Protein AF-A0A382UMM7-F1 (afdb_monomer_lite)

Organism: NCBI:txid408172

InterPro domains:
  IPR035906 MetI-like superfamily [G3DSA:1.10.3720.10] (57-182)
  IPR035906 MetI-like superfamily [SSF161098] (39-161)

Foldseek 3Di:
DPPVVVVVVVLVPPDDDPSCVVVVVVVVVVPPPPVCPPPPDPDPVVVVVVVVVVVVCVVVVVVVVCVVPCPDPVVVVCVVPPPVVVVVLVVLLCVLLVVVCCVVVVVLVCCLVPHDDDCSVVSVVVVCVVVVDPLVVQLVVVCQQQDCPHPVVVVVCVVVVDDPPNDDDDDCPDSNNVSVSD

Secondary structure (DSSP, 8-state):
--HHHHHHHHHHHS-SSHHHHHHHHHHHHTT------SSS---HHHHHHHHHHHHHHHHHHHHHHGGGS--HHHHHHHIIIIIHHHHHHHHHHHHHHHHHHHHHHHHHHHHHHH---TTHHHHHHHHHHHHHS-HHHHHHHHHHHHSTTSHHHHHHHHHHT--TTSS----TTSHHHHHHH-

Sequence (182 aa):
MGAKRETVVKALNYGGDDVLSTSVIAWFTQRRGWEGSGWRNMGGWSALAIGLALLVSVPIFVVFAYVFVPAGDVWRHLVDTVLGAYVVNTLWLVFGVGMGVFVIGVCTAWLVTMCRFPGRALLEWGLLLPLAVPAYAIAYTYGGLLEYSGPVQSALRGWFGWSRGDYWFPEIRSVGGAAAIL

pLDDT: mean 81.53, std 14.73, range [46.94, 97.25]

Structure (mmCIF, N/CA/C/O backbone):
data_AF-A0A382UMM7-F1
#
_entry.id   AF-A0A382UMM7-F1
#
loop_
_atom_site.group_PDB
_atom_site.id
_atom_site.type_symbol
_atom_site.label_atom_id
_atom_site.label_alt_id
_atom_site.label_comp_id
_atom_site.label_asym_id
_atom_site.label_entity_id
_atom_site.label_seq_id
_atom_site.pdbx_PDB_ins_code
_atom_site.Cartn_x
_atom_site.Cartn_y
_atom_site.Cartn_z
_atom_site.occupancy
_atom_site.B_iso_or_equiv
_atom_site.auth_seq_id
_atom_site.auth_comp_id
_atom_site.auth_asym_id
_atom_site.auth_atom_id
_atom_site.pdbx_PDB_model_num
ATOM 1 N N . MET A 1 1 ? 5.714 51.829 -6.189 1.00 51.84 1 MET A N 1
ATOM 2 C CA . MET A 1 1 ? 4.424 51.225 -5.769 1.00 51.84 1 MET A CA 1
ATOM 3 C C . MET A 1 1 ? 3.191 52.125 -6.004 1.00 51.84 1 MET A C 1
ATOM 5 O O . MET A 1 1 ? 2.091 51.664 -5.736 1.00 51.84 1 MET A O 1
ATOM 9 N N . GLY A 1 2 ? 3.326 53.361 -6.526 1.00 46.94 2 GLY A N 1
ATOM 10 C CA . GLY A 1 2 ? 2.207 54.318 -6.675 1.00 46.94 2 GLY A CA 1
ATOM 11 C C . GLY A 1 2 ? 1.465 54.317 -8.023 1.00 46.94 2 GLY A C 1
ATOM 12 O O . GLY A 1 2 ? 0.261 54.528 -8.047 1.00 46.94 2 GLY A O 1
ATOM 13 N N . ALA A 1 3 ? 2.129 53.980 -9.136 1.00 48.38 3 ALA A N 1
ATOM 14 C CA . ALA A 1 3 ? 1.554 54.148 -10.481 1.00 48.38 3 ALA A CA 1
ATOM 15 C C . ALA A 1 3 ? 0.374 53.209 -10.813 1.00 48.38 3 ALA A C 1
ATOM 17 O O . ALA A 1 3 ? -0.446 53.519 -11.669 1.00 48.38 3 ALA A O 1
ATOM 18 N N . LYS A 1 4 ? 0.265 52.060 -10.130 1.00 51.66 4 LYS A N 1
ATOM 19 C CA . LYS A 1 4 ? -0.752 51.035 -10.432 1.00 51.66 4 LYS A CA 1
ATOM 20 C C . LYS A 1 4 ? -2.105 51.305 -9.763 1.00 51.66 4 LYS A C 1
ATOM 22 O O . LYS A 1 4 ? -3.116 50.771 -10.202 1.00 51.66 4 LYS A O 1
ATOM 27 N N . ARG A 1 5 ? -2.134 52.111 -8.692 1.00 51.88 5 ARG A N 1
ATOM 28 C CA . ARG A 1 5 ? -3.380 52.451 -7.978 1.00 51.88 5 ARG A CA 1
ATOM 29 C C . ARG A 1 5 ? -4.169 53.546 -8.694 1.00 51.88 5 ARG A C 1
ATOM 31 O O . ARG A 1 5 ? -5.391 53.473 -8.727 1.00 51.88 5 ARG A O 1
ATOM 38 N N . GLU A 1 6 ? -3.492 54.499 -9.330 1.00 49.84 6 GLU A N 1
ATOM 39 C CA . GLU A 1 6 ? -4.150 55.599 -10.051 1.00 49.84 6 GLU A CA 1
ATOM 40 C C . GLU A 1 6 ? -4.904 55.128 -11.301 1.00 49.84 6 GLU A C 1
ATOM 42 O O . GLU A 1 6 ? -5.945 55.683 -11.645 1.00 49.84 6 GLU A O 1
ATOM 47 N N . THR A 1 7 ? -4.426 54.065 -11.952 1.00 55.72 7 THR A N 1
ATOM 48 C CA . THR A 1 7 ? -5.079 53.481 -13.134 1.00 55.72 7 THR A CA 1
ATOM 49 C C . THR A 1 7 ? -6.397 52.797 -12.773 1.00 55.72 7 THR A C 1
ATOM 51 O O . THR A 1 7 ? -7.379 52.930 -13.495 1.00 55.72 7 THR A O 1
ATOM 54 N N . VAL A 1 8 ? -6.438 52.111 -11.626 1.00 55.16 8 VAL A N 1
ATOM 55 C CA . VAL A 1 8 ? -7.637 51.407 -11.146 1.00 55.16 8 VAL A CA 1
ATOM 56 C C . VAL A 1 8 ? -8.700 52.399 -10.673 1.00 55.16 8 VAL A C 1
ATOM 58 O O . VAL A 1 8 ? -9.873 52.233 -10.986 1.00 55.16 8 VAL A O 1
ATOM 61 N N . VAL A 1 9 ? -8.298 53.474 -9.985 1.00 54.22 9 VAL A N 1
ATOM 62 C CA . VAL A 1 9 ? -9.237 54.509 -9.517 1.00 54.22 9 VAL A CA 1
ATOM 63 C C . VAL A 1 9 ? -9.810 55.323 -10.685 1.00 54.22 9 VAL A C 1
ATOM 65 O O . VAL A 1 9 ? -10.995 55.645 -10.668 1.00 54.22 9 VAL A O 1
ATOM 68 N N . LYS A 1 10 ? -9.029 55.593 -11.743 1.00 52.84 10 LYS A N 1
ATOM 69 C CA . LYS A 1 10 ? -9.546 56.244 -12.964 1.00 52.84 10 LYS A CA 1
ATOM 70 C C . LYS A 1 10 ? -10.519 55.359 -13.750 1.00 52.84 10 LYS A C 1
ATOM 72 O O . LYS A 1 10 ? -11.489 55.883 -14.286 1.00 52.84 10 LYS A O 1
ATOM 77 N N . ALA A 1 11 ? -10.291 54.045 -13.786 1.00 53.31 11 ALA A N 1
ATOM 78 C CA . ALA A 1 11 ? -11.165 53.096 -14.480 1.00 53.31 11 ALA A CA 1
ATOM 79 C C . ALA A 1 11 ? -12.515 52.875 -13.774 1.00 53.31 11 ALA A C 1
ATOM 81 O O . ALA A 1 11 ? -13.487 52.526 -14.429 1.00 53.31 11 ALA A O 1
ATOM 82 N N . LEU A 1 12 ? -12.583 53.097 -12.456 1.00 55.50 12 LEU A N 1
ATOM 83 C CA . LEU A 1 12 ? -13.824 52.996 -11.678 1.00 55.50 12 LEU A CA 1
ATOM 84 C C . LEU A 1 12 ? -14.695 54.263 -11.745 1.00 55.50 12 LEU A C 1
ATOM 86 O O . LEU A 1 12 ? -15.886 54.187 -11.465 1.00 55.50 12 LEU A O 1
ATOM 90 N N . ASN A 1 13 ? -14.115 55.418 -12.096 1.00 55.16 13 ASN A N 1
ATOM 91 C CA . ASN A 1 13 ? -14.811 56.712 -12.108 1.00 55.16 13 ASN A CA 1
ATOM 92 C C . ASN A 1 13 ? -15.410 57.086 -13.476 1.00 55.16 13 ASN A C 1
ATOM 94 O O . ASN A 1 13 ? -16.244 57.984 -13.554 1.00 55.16 13 ASN A O 1
ATOM 98 N N . TYR A 1 14 ? -14.988 56.420 -14.553 1.00 54.50 14 TYR A N 1
ATOM 99 C CA . TYR A 1 14 ? -15.675 56.468 -15.842 1.00 54.50 14 TYR A CA 1
ATOM 100 C C . TYR A 1 14 ? -16.725 55.355 -15.835 1.00 54.50 14 TYR A C 1
ATOM 102 O O . TYR A 1 14 ? -16.358 54.182 -15.844 1.00 54.50 14 TYR A O 1
ATOM 110 N N . GLY A 1 15 ? -18.010 55.728 -15.769 1.00 52.34 15 GLY A N 1
ATOM 111 C CA . GLY A 1 15 ? -19.141 54.800 -15.907 1.00 52.34 15 GLY A CA 1
ATOM 112 C C . GLY A 1 15 ? -18.882 53.828 -17.058 1.00 52.34 15 GLY A C 1
ATOM 113 O O . GLY A 1 15 ? -18.366 54.209 -18.104 1.00 52.34 15 GLY A O 1
ATOM 114 N N . GLY A 1 16 ? -19.060 52.535 -16.862 1.00 60.53 16 GLY A N 1
ATOM 115 C CA . GLY A 1 16 ? -20.333 51.910 -16.544 1.00 60.53 16 GLY A CA 1
ATOM 116 C C . GLY A 1 16 ? -20.480 50.835 -17.613 1.00 60.53 16 GLY A C 1
ATOM 117 O O . GLY A 1 16 ? -20.532 51.142 -18.798 1.00 60.53 16 GLY A O 1
ATOM 118 N N . ASP A 1 17 ? -20.417 49.582 -17.178 1.00 57.38 17 ASP A N 1
ATOM 119 C CA . ASP A 1 17 ? -20.885 48.387 -17.889 1.00 57.38 17 ASP A CA 1
ATOM 120 C C . ASP A 1 17 ? -20.005 47.878 -19.058 1.00 57.38 17 ASP A C 1
ATOM 122 O O . ASP A 1 17 ? -19.602 46.709 -19.052 1.00 57.38 17 ASP A O 1
ATOM 126 N N . ASP A 1 18 ? -19.582 48.732 -19.992 1.00 57.44 18 ASP A N 1
ATOM 127 C CA . ASP A 1 18 ? -18.866 48.291 -21.207 1.00 57.44 18 ASP A CA 1
ATOM 128 C C . ASP A 1 18 ? -17.364 48.038 -20.989 1.00 57.44 18 ASP A C 1
ATOM 130 O O . ASP A 1 18 ? -16.769 47.122 -21.570 1.00 57.44 18 ASP A O 1
ATOM 134 N N . VAL A 1 19 ? -16.736 48.815 -20.100 1.00 56.75 19 VAL A N 1
ATOM 135 C CA . VAL A 1 19 ? -15.294 48.712 -19.806 1.00 56.75 19 VAL A CA 1
ATOM 136 C C . VAL A 1 19 ? -14.987 47.476 -18.955 1.00 56.75 19 VAL A C 1
ATOM 138 O O . VAL A 1 19 ? -13.933 46.854 -19.104 1.00 56.75 19 VAL A O 1
ATOM 141 N N . LEU A 1 20 ? -15.916 47.073 -18.081 1.00 54.69 20 LEU A N 1
ATOM 142 C CA . LEU A 1 20 ? -15.772 45.869 -17.260 1.00 54.69 20 LEU A CA 1
ATOM 143 C C . LEU A 1 20 ? -15.989 44.597 -18.087 1.00 54.69 20 LEU A C 1
ATOM 145 O O . LEU A 1 20 ? -15.258 43.632 -17.884 1.00 54.69 20 LEU A O 1
ATOM 149 N N . SER A 1 21 ? -16.909 44.588 -19.061 1.00 58.53 21 SER A N 1
ATOM 150 C CA . SER A 1 21 ? -17.107 43.407 -19.916 1.00 58.53 21 SER A CA 1
ATOM 151 C C . SER A 1 21 ? -15.877 43.141 -20.792 1.00 58.53 21 SER A C 1
ATOM 153 O O . SER A 1 21 ? -15.350 42.029 -20.809 1.00 58.53 21 SER A O 1
ATOM 155 N N . THR A 1 22 ? -15.336 44.179 -21.432 1.00 56.84 22 THR A N 1
ATOM 156 C CA . THR A 1 22 ? -14.177 44.059 -22.327 1.00 56.84 22 THR A CA 1
ATOM 157 C C . THR A 1 22 ? -12.892 43.716 -21.579 1.00 56.84 22 THR A C 1
ATOM 159 O O . THR A 1 22 ? -12.117 42.887 -22.055 1.00 56.84 22 THR A O 1
ATOM 162 N N . SER A 1 23 ? -12.675 44.267 -20.382 1.00 56.66 23 SER A N 1
ATOM 163 C CA . SER A 1 23 ? -11.488 43.954 -19.571 1.00 56.66 23 SER A CA 1
ATOM 164 C C . SER A 1 23 ? -11.559 42.588 -18.872 1.00 56.66 23 SER A C 1
ATOM 166 O O . SER A 1 23 ? -10.540 41.898 -18.784 1.00 56.66 23 SER A O 1
ATOM 168 N N . VAL A 1 24 ? -12.743 42.141 -18.434 1.00 60.69 24 VAL A N 1
ATOM 169 C CA . VAL A 1 24 ? -12.941 40.796 -17.863 1.00 60.69 24 VAL A CA 1
ATOM 170 C C . VAL A 1 24 ? -12.842 39.723 -18.950 1.00 60.69 24 VAL A C 1
ATOM 172 O O . VAL A 1 24 ? -12.169 38.711 -18.739 1.00 60.69 24 VAL A O 1
ATOM 175 N N . ILE A 1 25 ? -13.416 39.955 -20.136 1.00 59.94 25 ILE A N 1
ATOM 176 C CA . ILE A 1 25 ? -13.252 39.063 -21.295 1.00 59.94 25 ILE A CA 1
ATOM 177 C C . ILE A 1 25 ? -11.780 39.011 -21.711 1.00 59.94 25 ILE A C 1
ATOM 179 O O . ILE A 1 25 ? -11.254 37.911 -21.874 1.00 59.94 25 ILE A O 1
ATOM 183 N N . ALA A 1 26 ? -11.086 40.157 -21.767 1.00 59.91 26 ALA A N 1
ATOM 184 C CA . ALA A 1 26 ? -9.654 40.209 -22.055 1.00 59.91 26 ALA A CA 1
ATOM 185 C C . ALA A 1 26 ? -8.832 39.371 -21.057 1.00 59.91 26 ALA A C 1
ATOM 187 O O . ALA A 1 26 ? -7.979 38.589 -21.481 1.00 59.91 26 ALA A O 1
ATOM 188 N N . TRP A 1 27 ? -9.133 39.446 -19.753 1.00 55.91 27 TRP A N 1
ATOM 189 C CA . TRP A 1 27 ? -8.481 38.630 -18.719 1.00 55.91 27 TRP A CA 1
ATOM 190 C C . TRP A 1 27 ? -8.734 37.123 -18.893 1.00 55.91 27 TRP A C 1
ATOM 192 O O . TRP A 1 27 ? -7.803 36.327 -18.741 1.00 55.91 27 TRP A O 1
ATOM 202 N N . PHE A 1 28 ? -9.959 36.721 -19.256 1.00 59.12 28 PHE A N 1
ATOM 203 C CA . PHE A 1 28 ? -10.286 35.316 -19.532 1.00 59.12 28 PHE A CA 1
ATOM 204 C C . PHE A 1 28 ? -9.609 34.796 -20.806 1.00 59.12 28 PHE A C 1
ATOM 206 O O . PHE A 1 28 ? -9.109 33.669 -20.808 1.00 59.12 28 PHE A O 1
ATOM 213 N N . THR A 1 29 ? -9.502 35.611 -21.858 1.00 60.47 29 THR A N 1
ATOM 214 C CA . THR A 1 29 ? -8.730 35.252 -23.061 1.00 60.47 29 THR A CA 1
ATOM 215 C C . THR A 1 29 ? -7.219 35.247 -22.827 1.00 60.47 29 THR A C 1
ATOM 217 O O . THR A 1 29 ? -6.505 34.490 -23.480 1.00 60.47 29 THR A O 1
ATOM 220 N N . GLN A 1 30 ? -6.708 36.021 -21.866 1.00 61.84 30 GLN A N 1
ATOM 221 C CA . GLN A 1 30 ? -5.268 36.145 -21.613 1.00 61.84 30 GLN A CA 1
ATOM 222 C C . GLN A 1 30 ? -4.698 35.035 -20.703 1.00 61.84 30 GLN A C 1
ATOM 224 O O . GLN A 1 30 ? -3.488 34.970 -20.489 1.00 61.84 30 GLN A O 1
ATOM 229 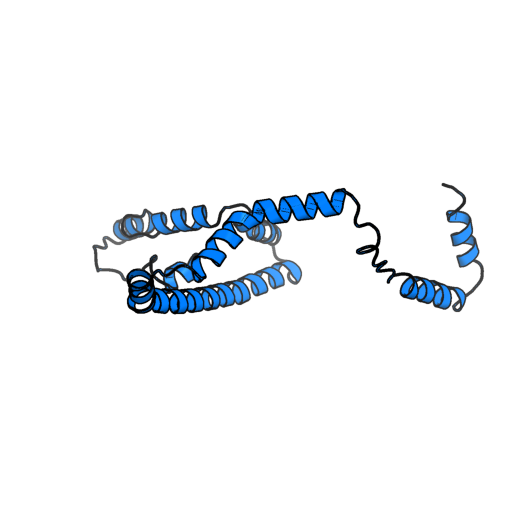N N . ARG A 1 31 ? -5.526 34.107 -20.196 1.00 57.97 31 ARG A N 1
ATOM 230 C CA . ARG A 1 31 ? -5.104 33.060 -19.239 1.00 57.97 31 ARG A CA 1
ATOM 231 C C . ARG A 1 31 ? -4.897 31.653 -19.815 1.00 57.97 31 ARG A C 1
ATOM 233 O O . ARG A 1 31 ? -4.928 30.675 -19.071 1.00 57.97 31 ARG A O 1
ATOM 240 N N . ARG A 1 32 ? -4.625 31.530 -21.116 1.00 59.12 32 ARG A N 1
ATOM 241 C CA . ARG A 1 32 ? -4.147 30.274 -21.734 1.00 59.12 32 ARG A CA 1
ATOM 242 C C . ARG A 1 32 ? -2.922 30.470 -22.624 1.00 59.12 32 ARG A C 1
ATOM 244 O O . ARG A 1 32 ? -2.776 29.827 -23.656 1.00 59.12 32 ARG A O 1
ATOM 251 N N . GLY A 1 33 ? -1.976 31.279 -22.162 1.00 54.94 33 GLY A N 1
ATOM 252 C CA . GLY A 1 33 ? -0.579 31.078 -22.532 1.00 54.94 33 GLY A CA 1
ATOM 253 C C . GLY A 1 33 ? -0.045 29.807 -21.870 1.00 54.94 33 GLY A C 1
ATOM 254 O O . GLY A 1 33 ? 0.786 29.887 -20.974 1.00 54.94 33 GLY A O 1
ATOM 255 N N . TRP A 1 34 ? -0.518 28.626 -22.285 1.00 55.62 34 TRP A N 1
ATOM 256 C CA . TRP A 1 34 ? 0.356 27.452 -22.293 1.00 55.62 34 TRP A CA 1
ATOM 257 C C . TRP A 1 34 ? 1.398 27.749 -23.370 1.00 55.62 34 TRP A C 1
ATOM 259 O O . TRP A 1 34 ? 1.298 27.290 -24.507 1.00 55.62 34 TRP A O 1
ATOM 269 N N . GLU A 1 35 ? 2.360 28.611 -23.041 1.00 58.12 35 GLU A N 1
ATOM 270 C CA . GLU A 1 35 ? 3.574 28.735 -23.825 1.00 58.12 35 GLU A CA 1
ATOM 271 C C . GLU A 1 35 ? 4.276 27.391 -23.697 1.00 58.12 35 GLU A C 1
ATOM 273 O O . GLU A 1 35 ? 4.998 27.113 -22.739 1.00 58.12 35 GLU A O 1
ATOM 278 N N . GLY A 1 36 ? 3.995 26.524 -24.669 1.00 57.38 36 GLY A N 1
ATOM 279 C CA . GLY A 1 36 ? 4.761 25.334 -24.979 1.00 57.38 36 GLY A CA 1
ATOM 280 C C . GLY A 1 36 ? 6.183 25.735 -25.354 1.00 57.38 36 GLY A C 1
ATOM 281 O O . GLY A 1 36 ? 6.599 25.625 -26.501 1.00 57.38 36 GLY A O 1
ATOM 282 N N . SER A 1 37 ? 6.951 26.176 -24.365 1.00 59.72 37 SER A N 1
ATOM 283 C CA . SER A 1 37 ? 8.398 26.339 -24.404 1.00 59.72 37 SER A CA 1
ATOM 284 C C . SER A 1 37 ? 9.068 25.019 -23.988 1.00 59.72 37 SER A C 1
ATOM 286 O O . SER A 1 37 ? 10.031 24.999 -23.228 1.00 59.72 37 SER A O 1
ATOM 288 N N . GLY A 1 38 ? 8.531 23.882 -24.439 1.00 58.06 38 GLY A N 1
ATOM 289 C CA . GLY A 1 38 ? 9.054 22.561 -24.076 1.00 58.06 38 GLY A CA 1
ATOM 290 C C . GLY A 1 38 ? 10.103 22.009 -25.043 1.00 58.06 38 GLY A C 1
ATOM 291 O O . GLY A 1 38 ? 10.787 21.055 -24.700 1.00 58.06 38 GLY A O 1
ATOM 292 N N . TRP A 1 39 ? 10.228 22.575 -26.251 1.00 57.25 39 TRP A N 1
ATOM 293 C CA . TRP A 1 39 ? 10.961 21.915 -27.347 1.00 57.25 39 TRP A CA 1
ATOM 294 C C . TRP A 1 39 ? 12.096 22.747 -27.964 1.00 57.25 39 TRP A C 1
ATOM 296 O O . TRP A 1 39 ? 12.906 22.201 -28.703 1.00 57.25 39 TRP A O 1
ATOM 306 N N . ARG A 1 40 ? 12.207 24.052 -27.670 1.00 61.22 40 ARG A N 1
ATOM 307 C CA . ARG A 1 40 ? 13.194 24.937 -28.334 1.00 61.22 40 ARG A CA 1
ATOM 308 C C . ARG A 1 40 ? 14.503 25.162 -27.581 1.00 61.22 40 ARG A C 1
ATOM 310 O O . ARG A 1 40 ? 15.450 25.634 -28.192 1.00 61.22 40 ARG A O 1
ATOM 317 N N . ASN A 1 41 ? 14.587 24.751 -26.316 1.00 61.06 41 ASN A N 1
ATOM 318 C CA . ASN A 1 41 ? 15.827 24.767 -25.541 1.00 61.06 41 ASN A CA 1
ATOM 319 C C . ASN A 1 41 ? 16.153 23.346 -25.063 1.00 61.06 41 ASN A C 1
ATOM 321 O O . ASN A 1 41 ? 16.096 23.050 -23.870 1.00 61.06 41 ASN A O 1
ATOM 325 N N . MET A 1 42 ? 16.515 22.452 -25.988 1.00 59.50 42 MET A N 1
ATOM 326 C CA . MET A 1 42 ? 17.302 21.258 -25.643 1.00 59.50 42 MET A CA 1
ATOM 327 C C . MET A 1 42 ? 18.718 21.717 -25.251 1.00 59.50 42 MET A C 1
ATOM 329 O O . MET A 1 42 ? 19.683 21.524 -25.979 1.00 59.50 42 MET A O 1
ATOM 333 N N . GLY A 1 43 ? 18.825 22.434 -24.131 1.00 75.19 43 GLY A N 1
ATOM 334 C CA . GLY A 1 43 ? 20.098 22.835 -23.546 1.00 75.19 43 GLY A CA 1
ATOM 335 C C . GLY A 1 43 ? 20.749 21.674 -22.793 1.00 75.19 43 GLY A C 1
ATOM 336 O O . GLY A 1 43 ? 20.139 20.621 -22.594 1.00 75.19 43 GLY A O 1
ATOM 337 N N . GLY A 1 44 ? 21.972 21.892 -22.300 1.00 84.88 44 GLY A N 1
ATOM 338 C CA . GLY A 1 44 ? 22.713 20.899 -21.508 1.00 84.88 44 GLY A CA 1
ATOM 339 C C . GLY A 1 44 ? 21.942 20.360 -20.292 1.00 84.88 44 GLY A C 1
ATOM 340 O O . GLY A 1 44 ? 22.142 19.215 -19.905 1.00 84.88 44 GLY A O 1
ATOM 341 N N . TRP A 1 45 ? 20.996 21.131 -19.745 1.00 86.31 45 TRP A N 1
ATOM 342 C CA . TRP A 1 45 ? 20.111 20.706 -18.654 1.00 86.31 45 TRP A CA 1
ATOM 343 C C . TRP A 1 45 ? 19.133 19.596 -19.048 1.00 86.31 45 TRP A C 1
ATOM 345 O O . TRP A 1 45 ? 18.972 18.639 -18.295 1.00 86.31 45 TRP A O 1
ATOM 355 N N . SER A 1 46 ? 18.517 19.680 -20.230 1.00 87.38 46 SER A N 1
ATOM 356 C CA . SER A 1 46 ? 17.622 18.627 -20.723 1.00 87.38 46 SER A CA 1
ATOM 357 C C . SER A 1 46 ? 18.412 17.359 -21.047 1.00 87.38 46 SER A C 1
ATOM 359 O O . SER A 1 46 ? 17.966 16.261 -20.727 1.00 87.38 46 SER A O 1
ATOM 361 N N . ALA A 1 47 ? 19.617 17.502 -21.611 1.00 89.81 47 ALA A N 1
ATOM 362 C CA . ALA A 1 47 ? 20.511 16.373 -21.866 1.00 89.81 47 ALA A CA 1
ATOM 363 C C . ALA A 1 47 ? 20.957 15.683 -20.563 1.00 89.81 47 ALA A C 1
ATOM 365 O O . ALA A 1 47 ? 20.940 14.457 -20.484 1.00 89.81 47 ALA A O 1
ATOM 366 N N . LEU A 1 48 ? 21.285 16.456 -19.522 1.00 93.00 48 LEU A N 1
ATOM 367 C CA . LEU A 1 48 ? 21.631 15.931 -18.200 1.00 93.00 48 LEU A CA 1
ATOM 368 C C . LEU A 1 48 ? 20.436 15.233 -17.535 1.00 93.00 48 LEU A C 1
ATOM 370 O O . LEU A 1 48 ? 20.599 14.143 -16.989 1.00 93.00 48 LEU A O 1
ATOM 374 N N . ALA A 1 49 ? 19.235 15.811 -17.625 1.00 93.69 49 ALA A N 1
ATOM 375 C CA . ALA A 1 49 ? 18.015 15.194 -17.105 1.00 93.69 49 ALA A CA 1
ATOM 376 C C . ALA A 1 49 ? 17.704 13.859 -17.803 1.00 93.69 49 ALA A C 1
ATOM 378 O O . ALA A 1 49 ? 17.409 12.874 -17.130 1.00 93.69 49 ALA A O 1
ATOM 379 N N . ILE A 1 50 ? 17.831 13.800 -19.135 1.00 93.31 50 ILE A N 1
ATOM 380 C CA . ILE A 1 50 ? 17.663 12.559 -19.907 1.00 93.31 50 ILE A CA 1
ATOM 381 C C . ILE A 1 50 ? 18.749 11.541 -19.535 1.00 93.31 50 ILE A C 1
ATOM 383 O O . ILE A 1 50 ? 18.435 10.374 -19.317 1.00 93.31 50 ILE A O 1
ATOM 387 N N . GLY A 1 51 ? 20.008 11.967 -19.406 1.00 94.75 51 GLY A N 1
ATOM 388 C CA . GLY A 1 51 ? 21.113 11.093 -19.005 1.00 94.75 51 GLY A CA 1
ATOM 389 C C . GLY A 1 51 ? 20.905 10.470 -17.624 1.00 94.75 51 GLY A C 1
ATOM 390 O O . GLY A 1 51 ? 21.066 9.262 -17.463 1.00 94.75 51 GLY A O 1
ATOM 391 N N . LEU A 1 52 ? 20.471 11.265 -16.642 1.00 95.62 52 LEU A N 1
ATOM 392 C CA . LEU A 1 52 ? 20.119 10.767 -15.310 1.00 95.62 52 LEU A CA 1
ATOM 393 C C . LEU A 1 52 ? 18.903 9.838 -15.346 1.00 95.62 52 LEU A C 1
ATOM 395 O O . LEU A 1 52 ? 18.932 8.785 -14.713 1.00 95.62 52 LEU A O 1
ATOM 399 N N . ALA A 1 53 ? 17.858 10.183 -16.103 1.00 95.44 53 ALA A N 1
ATOM 400 C CA . ALA A 1 53 ? 16.685 9.326 -16.254 1.00 95.44 53 ALA A CA 1
ATOM 401 C C . ALA A 1 53 ? 17.053 7.963 -16.862 1.00 95.44 53 ALA A C 1
ATOM 403 O O . ALA A 1 53 ? 16.592 6.931 -16.374 1.00 95.44 53 ALA A O 1
ATOM 404 N N . LEU A 1 54 ? 17.927 7.943 -17.874 1.00 95.56 54 LEU A N 1
ATOM 405 C CA . LEU A 1 54 ? 18.442 6.711 -18.471 1.00 95.56 54 LEU A CA 1
ATOM 406 C C . LEU A 1 54 ? 19.281 5.910 -17.476 1.00 95.56 54 LEU A C 1
ATOM 408 O O . LEU A 1 54 ? 19.062 4.709 -17.353 1.00 95.56 54 LEU A O 1
ATOM 412 N N . LEU A 1 55 ? 20.178 6.567 -16.733 1.00 96.25 55 LEU A N 1
ATOM 413 C CA . LEU A 1 55 ? 21.012 5.923 -15.716 1.00 96.25 55 LEU A CA 1
ATOM 414 C C . LEU A 1 55 ? 20.161 5.249 -14.628 1.00 96.25 55 LEU A C 1
ATOM 416 O O . LEU A 1 55 ? 20.409 4.100 -14.271 1.00 96.25 55 LEU A O 1
ATOM 420 N N . VAL A 1 56 ? 19.126 5.935 -14.139 1.00 97.25 56 VAL A N 1
ATOM 421 C CA . VAL A 1 56 ? 18.185 5.394 -13.142 1.00 97.25 56 VAL A CA 1
ATOM 422 C C . VAL A 1 56 ? 17.311 4.281 -13.733 1.00 97.25 56 VAL A C 1
ATOM 424 O O . VAL A 1 56 ? 16.923 3.360 -13.017 1.00 97.25 56 VAL A O 1
ATOM 427 N N . SER A 1 57 ? 17.037 4.321 -15.040 1.00 96.81 57 SER A N 1
ATOM 428 C CA . SER A 1 57 ? 16.228 3.313 -15.739 1.00 96.81 57 SER A CA 1
ATOM 429 C C . SER A 1 57 ? 17.020 2.076 -16.178 1.00 9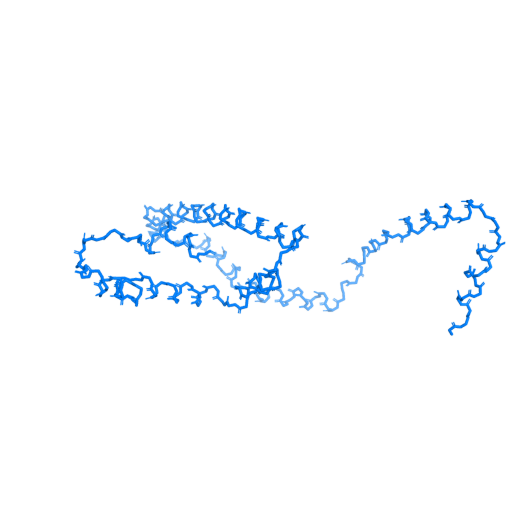6.81 57 SER A C 1
ATOM 431 O O . SER A 1 57 ? 16.410 1.100 -16.615 1.00 96.81 57 SER A O 1
ATOM 433 N N . VAL A 1 58 ? 18.353 2.066 -16.046 1.00 96.44 58 VAL A N 1
ATOM 434 C CA . VAL A 1 58 ? 19.216 0.914 -16.378 1.00 96.44 58 VAL A CA 1
ATOM 435 C C . VAL A 1 58 ? 18.669 -0.424 -15.858 1.00 96.44 58 VAL A C 1
ATOM 437 O O . VAL A 1 58 ? 18.512 -1.325 -16.681 1.00 96.44 58 VAL A O 1
ATOM 440 N N . PRO A 1 59 ? 18.325 -0.607 -14.564 1.00 95.81 59 PRO A N 1
ATOM 441 C CA . PRO A 1 59 ? 17.830 -1.897 -14.075 1.00 95.81 59 PRO A CA 1
ATOM 442 C C . PRO A 1 59 ? 16.538 -2.349 -14.767 1.00 95.81 59 PRO A C 1
ATOM 444 O O . PRO A 1 59 ? 16.362 -3.542 -15.000 1.00 95.81 59 PRO A O 1
ATOM 447 N N . ILE A 1 60 ? 15.663 -1.418 -15.158 1.00 95.75 60 ILE A N 1
ATOM 448 C CA . ILE A 1 60 ? 14.423 -1.731 -15.883 1.00 95.75 60 ILE A CA 1
ATOM 449 C C . ILE A 1 60 ? 14.760 -2.273 -17.274 1.00 95.75 60 ILE A C 1
ATOM 451 O O . ILE A 1 60 ? 14.226 -3.304 -17.681 1.00 95.75 60 ILE A O 1
ATOM 455 N N . PHE A 1 61 ? 15.686 -1.624 -17.986 1.00 94.94 61 PHE A N 1
ATOM 456 C CA . PHE A 1 61 ? 16.141 -2.095 -19.294 1.00 94.94 61 PHE A CA 1
ATOM 457 C C . PHE A 1 61 ? 16.873 -3.432 -19.213 1.00 94.94 61 PHE A C 1
ATOM 459 O O . PHE A 1 61 ? 16.689 -4.272 -20.090 1.00 94.94 61 PHE A O 1
ATOM 466 N N . VAL A 1 62 ? 17.658 -3.656 -18.156 1.00 93.75 62 VAL A N 1
ATOM 467 C CA . VAL A 1 62 ? 18.312 -4.946 -17.906 1.00 93.75 62 VAL A CA 1
ATOM 468 C C . VAL A 1 62 ? 17.260 -6.045 -17.756 1.00 93.75 62 VAL A C 1
ATOM 470 O O . VAL A 1 62 ? 17.321 -7.031 -18.483 1.00 93.75 62 VAL A O 1
ATOM 473 N N . VAL A 1 63 ? 16.258 -5.862 -16.889 1.00 91.62 63 VAL A N 1
ATOM 474 C CA . VAL A 1 63 ? 15.159 -6.832 -16.706 1.00 91.62 63 VAL A CA 1
ATOM 475 C C . VAL A 1 63 ? 14.385 -7.054 -18.008 1.00 91.62 63 VAL A C 1
ATOM 477 O O . VAL A 1 63 ? 14.065 -8.189 -18.350 1.00 91.62 63 VAL A O 1
ATOM 480 N N . PHE A 1 64 ? 14.126 -5.992 -18.771 1.00 91.75 64 PHE A N 1
ATOM 481 C CA . PHE A 1 64 ? 13.453 -6.098 -20.064 1.00 91.75 64 PHE A CA 1
ATOM 482 C C . PHE A 1 64 ? 14.280 -6.886 -21.090 1.00 91.75 64 PHE A C 1
ATOM 484 O O . PHE A 1 64 ? 13.737 -7.718 -21.812 1.00 91.75 64 PHE A O 1
ATOM 491 N N . ALA A 1 65 ? 15.600 -6.689 -21.131 1.00 91.62 65 ALA A N 1
ATOM 492 C CA . ALA A 1 65 ? 16.488 -7.439 -22.016 1.00 91.62 65 ALA A CA 1
ATOM 493 C C . ALA A 1 65 ? 16.484 -8.948 -21.706 1.00 91.62 65 ALA A C 1
ATOM 495 O O . ALA A 1 65 ? 16.599 -9.760 -22.626 1.00 91.62 65 ALA A O 1
ATOM 496 N N . TYR A 1 66 ? 16.276 -9.335 -20.441 1.00 86.62 66 TYR A N 1
ATOM 497 C CA . TYR A 1 66 ? 16.159 -10.741 -20.038 1.00 86.62 66 TYR A CA 1
ATOM 498 C C . TYR A 1 66 ? 14.938 -11.463 -20.623 1.00 86.62 66 TYR A C 1
ATOM 500 O O . TYR A 1 66 ? 14.945 -12.690 -20.670 1.00 86.62 66 TYR A O 1
ATOM 508 N N . VAL A 1 67 ? 13.939 -10.746 -21.150 1.00 83.88 67 VAL A N 1
ATOM 509 C CA . VAL A 1 67 ? 12.819 -11.358 -21.891 1.00 83.88 67 VAL A CA 1
ATOM 510 C C . VAL A 1 67 ? 13.304 -12.079 -23.157 1.00 83.88 67 VAL A C 1
ATOM 512 O O . VAL A 1 67 ? 12.695 -13.056 -23.583 1.00 83.88 67 VAL A O 1
ATOM 515 N N . PHE A 1 68 ? 14.420 -11.637 -23.746 1.00 85.19 68 PHE A N 1
ATOM 516 C CA . PHE A 1 68 ? 15.002 -12.242 -24.948 1.00 85.19 68 PHE A CA 1
ATOM 517 C C . PHE A 1 68 ? 16.016 -13.360 -24.644 1.00 85.19 68 PHE A C 1
ATOM 519 O O . PHE A 1 68 ? 16.525 -13.991 -25.572 1.00 85.19 68 PHE A O 1
ATOM 526 N N . VAL A 1 69 ? 16.326 -13.618 -23.368 1.00 83.44 69 VAL A N 1
ATOM 527 C CA . VAL A 1 69 ? 17.275 -14.663 -22.957 1.00 83.44 69 VAL A CA 1
ATOM 528 C C . VAL A 1 69 ? 16.528 -15.995 -22.779 1.00 83.44 69 VAL A C 1
ATOM 530 O O . VAL A 1 69 ? 15.532 -16.039 -22.057 1.00 83.44 69 VAL A O 1
ATOM 533 N N . PRO A 1 70 ? 16.984 -17.109 -23.387 1.00 76.06 70 PRO A N 1
ATOM 534 C CA . PRO A 1 70 ? 16.313 -18.401 -23.247 1.00 76.06 70 PRO A CA 1
ATOM 535 C C . PRO A 1 70 ? 16.372 -18.924 -21.800 1.00 76.06 70 PRO A C 1
ATOM 537 O O . PRO A 1 70 ? 17.406 -19.404 -21.346 1.00 76.06 70 PRO A O 1
ATOM 540 N N . ALA A 1 71 ? 15.247 -18.875 -21.084 1.00 71.88 71 ALA A N 1
ATOM 541 C CA . ALA A 1 71 ? 15.092 -19.374 -19.708 1.00 71.88 71 ALA A CA 1
ATOM 542 C C . ALA A 1 71 ? 14.221 -20.655 -19.622 1.00 71.88 71 ALA A C 1
ATOM 544 O O . ALA A 1 71 ? 13.573 -20.910 -18.608 1.00 71.88 71 ALA A O 1
ATOM 545 N N . GLY A 1 72 ? 14.189 -21.433 -20.715 1.00 73.75 72 GLY A N 1
ATOM 546 C CA . GLY A 1 72 ? 13.179 -22.438 -21.092 1.00 73.75 72 GLY A CA 1
ATOM 547 C C . GLY A 1 72 ? 12.457 -23.183 -19.965 1.00 73.75 72 GLY A C 1
ATOM 548 O O . GLY A 1 72 ? 11.240 -23.050 -19.839 1.00 73.75 72 GLY A O 1
ATOM 549 N N . ASP A 1 73 ? 13.173 -23.961 -19.156 1.00 79.56 73 ASP A N 1
ATOM 550 C CA . ASP A 1 73 ? 12.535 -24.854 -18.177 1.00 79.56 73 ASP A CA 1
ATOM 551 C C . ASP A 1 73 ? 12.053 -24.122 -16.917 1.00 79.56 73 ASP A C 1
ATOM 553 O O . ASP A 1 73 ? 10.986 -24.431 -16.387 1.00 79.56 73 ASP A O 1
ATOM 557 N N . VAL A 1 74 ? 12.777 -23.089 -16.477 1.00 80.69 74 VAL A N 1
ATOM 558 C CA . VAL A 1 74 ? 12.395 -22.269 -15.315 1.00 80.69 74 VAL A CA 1
ATOM 559 C C . VAL A 1 74 ? 11.182 -21.401 -15.645 1.00 80.69 74 VAL A C 1
ATOM 561 O O . VAL A 1 74 ? 10.249 -21.312 -14.850 1.00 80.69 74 VAL A O 1
ATOM 564 N N . TRP A 1 75 ? 11.161 -20.793 -16.834 1.00 80.81 75 TRP A N 1
ATOM 565 C CA . TRP A 1 75 ? 10.042 -19.956 -17.268 1.00 80.81 75 TRP A CA 1
ATOM 566 C C . TRP A 1 75 ? 8.751 -20.761 -17.427 1.00 80.81 75 TRP A C 1
ATOM 568 O O . TRP A 1 75 ? 7.707 -20.342 -16.931 1.00 80.81 75 TRP A O 1
ATOM 578 N N . ARG A 1 76 ? 8.821 -21.944 -18.054 1.00 81.38 76 ARG A N 1
ATOM 579 C CA . ARG A 1 76 ? 7.668 -22.855 -18.158 1.00 81.38 76 ARG A CA 1
ATOM 580 C C . ARG A 1 76 ? 7.153 -23.259 -16.781 1.00 81.38 76 ARG A C 1
ATOM 582 O O . ARG A 1 76 ? 5.964 -23.129 -16.521 1.00 81.38 76 ARG A O 1
ATOM 589 N N . HIS A 1 77 ? 8.052 -23.639 -15.872 1.00 82.38 77 HIS A N 1
ATOM 590 C CA . HIS A 1 77 ? 7.662 -24.004 -14.513 1.00 82.38 77 HIS A CA 1
ATOM 591 C C . HIS A 1 77 ? 6.971 -22.852 -13.765 1.00 82.38 77 HIS A C 1
ATOM 593 O O . HIS A 1 77 ? 5.961 -23.073 -13.102 1.00 82.38 77 HIS A O 1
ATOM 599 N N . LEU A 1 78 ? 7.464 -21.615 -13.896 1.00 82.81 78 LEU A N 1
ATOM 600 C CA . LEU A 1 78 ? 6.854 -20.427 -13.284 1.00 82.81 78 LEU A CA 1
ATOM 601 C C . LEU A 1 78 ? 5.456 -20.130 -13.840 1.00 82.81 78 LEU A C 1
ATOM 603 O O . LEU A 1 78 ? 4.544 -19.822 -13.067 1.00 82.81 78 LEU A O 1
ATOM 607 N N . VAL A 1 79 ? 5.293 -20.220 -15.163 1.00 83.38 79 VAL A N 1
ATOM 608 C CA . VAL A 1 79 ? 4.008 -20.006 -15.845 1.00 83.38 79 VAL A CA 1
ATOM 609 C C . VAL A 1 79 ? 2.978 -21.038 -15.388 1.00 83.38 79 VAL A C 1
ATOM 611 O O . VAL A 1 79 ? 1.862 -20.657 -15.036 1.00 83.38 79 VAL A O 1
ATOM 614 N N . ASP A 1 80 ? 3.371 -22.311 -15.330 1.00 83.69 80 ASP A N 1
ATOM 615 C CA . ASP A 1 80 ? 2.460 -23.419 -15.032 1.00 83.69 80 ASP A CA 1
ATOM 616 C C . ASP A 1 80 ? 2.076 -23.508 -13.548 1.00 83.69 80 ASP A C 1
ATOM 618 O O . ASP A 1 80 ? 1.019 -24.046 -13.217 1.00 83.69 80 ASP A O 1
ATOM 622 N N . THR A 1 81 ? 2.909 -22.992 -12.637 1.00 86.00 81 THR A N 1
ATOM 623 C CA . THR A 1 81 ? 2.694 -23.163 -11.188 1.00 86.00 81 THR A CA 1
ATOM 624 C C . THR A 1 81 ? 2.195 -21.905 -10.489 1.00 86.00 81 THR A C 1
ATOM 626 O O . THR A 1 81 ? 1.162 -21.937 -9.821 1.00 86.00 81 THR A O 1
ATOM 629 N N . VAL A 1 82 ? 2.916 -20.789 -10.607 1.00 87.88 82 VAL A N 1
ATOM 630 C CA . VAL A 1 82 ? 2.729 -19.632 -9.715 1.00 87.88 82 VAL A CA 1
ATOM 631 C C . VAL A 1 82 ? 2.166 -18.408 -10.419 1.00 87.88 82 VAL A C 1
ATOM 633 O O . VAL A 1 82 ? 1.454 -17.623 -9.792 1.00 87.88 82 VAL A O 1
ATOM 636 N N . LEU A 1 83 ? 2.434 -18.240 -11.716 1.00 85.94 83 LEU A N 1
ATOM 637 C CA . LEU A 1 83 ? 2.090 -17.010 -12.426 1.00 85.94 83 LEU A CA 1
ATOM 638 C C . LEU A 1 83 ? 0.579 -16.763 -12.448 1.00 85.94 83 LEU A C 1
ATOM 640 O O . LEU A 1 83 ? 0.134 -15.663 -12.123 1.00 85.94 83 LEU A O 1
ATOM 644 N N . GLY A 1 84 ? -0.212 -17.792 -12.767 1.00 89.75 84 GLY A N 1
ATOM 645 C CA . GLY A 1 84 ? -1.673 -17.693 -12.764 1.00 89.75 84 GLY A CA 1
ATOM 646 C C . GLY A 1 84 ? -2.222 -17.299 -11.390 1.00 89.75 84 GLY A C 1
ATOM 647 O O . GLY A 1 84 ? -3.022 -16.369 -11.286 1.00 89.75 84 GLY A O 1
ATOM 648 N N . ALA A 1 85 ? -1.730 -17.943 -10.328 1.00 88.88 85 ALA A N 1
ATOM 649 C CA . ALA A 1 85 ? -2.124 -17.628 -8.958 1.00 88.88 85 ALA A CA 1
ATOM 650 C C . ALA A 1 85 ? -1.757 -16.184 -8.571 1.00 88.88 85 ALA A C 1
ATOM 652 O O . ALA A 1 85 ? -2.578 -15.480 -7.983 1.00 88.88 85 ALA A O 1
ATOM 653 N N . TYR A 1 86 ? -0.567 -15.701 -8.940 1.00 90.75 86 TYR A N 1
ATOM 654 C CA . TYR A 1 86 ? -0.155 -14.322 -8.666 1.00 90.75 86 TYR A CA 1
ATOM 655 C C . TYR A 1 86 ? -0.994 -13.289 -9.407 1.00 90.75 86 TYR A C 1
ATOM 657 O O . TYR A 1 86 ? -1.394 -12.294 -8.801 1.00 90.75 86 TYR A O 1
ATOM 665 N N . VAL A 1 87 ? -1.296 -13.523 -10.685 1.00 93.69 87 VAL A N 1
ATOM 666 C CA . VAL A 1 87 ? -2.140 -12.616 -11.472 1.00 93.69 87 VAL A CA 1
ATOM 667 C C . VAL A 1 87 ? -3.537 -12.538 -10.862 1.00 93.69 87 VAL A C 1
ATOM 669 O O . VAL A 1 87 ? -4.018 -11.442 -10.580 1.00 93.69 87 VAL A O 1
ATOM 672 N N . VAL A 1 88 ? -4.165 -13.684 -10.586 1.00 94.19 88 VAL A N 1
ATOM 673 C CA . VAL A 1 88 ? -5.517 -13.730 -10.010 1.00 94.19 88 VAL A CA 1
ATOM 674 C C . VAL A 1 88 ? -5.556 -13.082 -8.625 1.00 94.19 88 VAL A C 1
ATOM 676 O O . VAL A 1 88 ? -6.417 -12.240 -8.374 1.00 94.19 88 VAL A O 1
ATOM 679 N N . ASN A 1 89 ? -4.606 -13.404 -7.744 1.00 94.12 89 ASN A N 1
ATOM 680 C CA . ASN A 1 89 ? -4.546 -12.804 -6.410 1.00 94.12 89 ASN A CA 1
ATOM 681 C C . ASN A 1 89 ? -4.327 -11.289 -6.482 1.00 94.12 89 ASN A C 1
ATOM 683 O O . ASN A 1 89 ? -4.979 -10.547 -5.754 1.00 94.12 89 ASN A O 1
ATOM 687 N N . THR A 1 90 ? -3.465 -10.815 -7.384 1.00 93.12 90 THR A N 1
ATOM 688 C CA . THR A 1 90 ? -3.229 -9.376 -7.573 1.00 93.12 90 THR A CA 1
ATOM 689 C C . THR A 1 90 ? -4.489 -8.667 -8.055 1.00 93.12 90 THR A C 1
ATOM 691 O O . THR A 1 90 ? -4.819 -7.608 -7.533 1.00 93.12 90 THR A O 1
ATOM 694 N N . LEU A 1 91 ? -5.230 -9.250 -9.002 1.00 96.12 91 LEU A N 1
ATOM 695 C CA . LEU A 1 91 ? -6.495 -8.677 -9.471 1.00 96.12 91 LEU A CA 1
ATOM 696 C C . LEU A 1 91 ? -7.524 -8.578 -8.341 1.00 96.12 91 LEU A C 1
ATOM 698 O O . LEU A 1 91 ? -8.165 -7.538 -8.189 1.00 96.12 91 LEU A O 1
ATOM 702 N N . TRP A 1 92 ? -7.639 -9.619 -7.512 1.00 95.94 92 TRP A N 1
ATOM 703 C CA . TRP A 1 92 ? -8.506 -9.587 -6.336 1.00 95.94 92 TRP A CA 1
ATOM 704 C C . TRP A 1 92 ? -8.083 -8.529 -5.319 1.00 95.94 92 TRP A C 1
ATOM 706 O O . TRP A 1 92 ? -8.946 -7.827 -4.797 1.00 95.94 92 TRP A O 1
ATOM 716 N N . LEU A 1 93 ? -6.781 -8.375 -5.064 1.00 94.38 93 LEU A N 1
ATOM 717 C CA . LEU A 1 93 ? -6.268 -7.336 -4.170 1.00 94.38 93 LEU A CA 1
ATOM 718 C C . LEU A 1 93 ? -6.547 -5.935 -4.715 1.00 94.38 93 LEU A C 1
ATOM 720 O O . LEU A 1 93 ? -7.090 -5.106 -3.993 1.00 94.38 93 LEU A O 1
ATOM 724 N N . VAL A 1 94 ? -6.235 -5.678 -5.987 1.00 95.88 94 VAL A N 1
ATOM 725 C CA . VAL A 1 94 ? -6.487 -4.379 -6.632 1.00 95.88 94 VAL A CA 1
ATOM 726 C C . VAL A 1 94 ? -7.970 -4.026 -6.563 1.00 95.88 94 VAL A C 1
ATOM 728 O O . VAL A 1 94 ? -8.316 -2.896 -6.226 1.00 95.88 94 VAL A O 1
ATOM 731 N N . PHE A 1 95 ? -8.849 -4.989 -6.840 1.00 96.38 95 PHE A N 1
ATOM 732 C CA . PHE A 1 95 ? -10.288 -4.767 -6.775 1.00 96.38 95 PHE A CA 1
ATOM 733 C C . PHE A 1 95 ? -10.785 -4.562 -5.337 1.00 96.38 95 PHE A C 1
ATOM 735 O O . PHE A 1 95 ? -11.524 -3.614 -5.079 1.00 96.38 95 PHE A O 1
ATOM 742 N N . GLY A 1 96 ? -10.369 -5.416 -4.398 1.00 94.75 96 GLY A N 1
ATOM 743 C CA . GLY A 1 96 ? -10.793 -5.359 -2.998 1.00 94.75 96 GLY A CA 1
ATOM 744 C C . GLY A 1 96 ? -10.342 -4.077 -2.301 1.00 94.75 96 GLY A C 1
ATOM 745 O O . GLY A 1 96 ? -11.174 -3.351 -1.755 1.00 94.75 96 GLY A O 1
ATOM 746 N N . VAL A 1 97 ? -9.049 -3.757 -2.396 1.00 94.81 97 VAL A N 1
ATOM 747 C CA . VAL A 1 97 ? -8.473 -2.524 -1.837 1.00 94.81 97 VAL A CA 1
ATOM 748 C C . VAL A 1 97 ? -9.047 -1.306 -2.556 1.00 94.81 97 VAL A C 1
ATOM 750 O O . VAL A 1 97 ? -9.490 -0.361 -1.910 1.00 94.81 97 VAL A O 1
ATOM 753 N N . GLY A 1 98 ? -9.124 -1.333 -3.892 1.00 95.69 98 GLY A N 1
ATOM 754 C CA . GLY A 1 98 ? -9.679 -0.231 -4.678 1.00 95.69 98 GLY A CA 1
ATOM 755 C C . GLY A 1 98 ? -11.123 0.102 -4.298 1.00 95.69 98 GLY A C 1
ATOM 756 O O . GLY A 1 98 ? -11.452 1.271 -4.101 1.00 95.69 98 GLY A O 1
ATOM 757 N N . MET A 1 99 ? -11.973 -0.913 -4.125 1.00 96.44 99 MET A N 1
ATOM 758 C CA . MET A 1 99 ? -13.355 -0.732 -3.674 1.00 96.44 99 MET A CA 1
ATOM 759 C C . MET A 1 99 ? -13.420 -0.223 -2.228 1.00 96.44 99 MET A C 1
ATOM 761 O O . MET A 1 99 ? -14.181 0.701 -1.939 1.00 96.44 99 MET A O 1
ATOM 765 N N . GLY A 1 100 ? -12.608 -0.784 -1.325 1.00 94.56 100 GLY A N 1
ATOM 766 C CA . GLY A 1 100 ? -12.544 -0.362 0.076 1.00 94.56 100 GLY A CA 1
ATOM 767 C C . GLY A 1 100 ? -12.129 1.103 0.223 1.00 94.56 100 GLY A C 1
ATOM 768 O O . GLY A 1 100 ? -12.824 1.882 0.877 1.00 94.56 100 GLY A O 1
ATOM 769 N N . VAL A 1 101 ? -11.055 1.504 -0.460 1.00 94.12 101 VAL A N 1
ATOM 770 C CA . VAL A 1 101 ? -10.573 2.892 -0.495 1.00 94.12 101 VAL A CA 1
ATOM 771 C C . VAL A 1 101 ? -11.593 3.811 -1.159 1.00 94.12 101 VAL A C 1
ATOM 773 O O . VAL A 1 101 ? -11.810 4.917 -0.670 1.00 94.12 101 VAL A O 1
ATOM 776 N N . PHE A 1 102 ? -12.259 3.375 -2.232 1.00 95.69 102 PHE A N 1
ATOM 777 C CA . PHE A 1 102 ? -13.303 4.175 -2.868 1.00 95.69 102 PHE A CA 1
ATOM 778 C C . PHE A 1 102 ? -14.449 4.460 -1.896 1.00 95.69 102 PHE A C 1
ATOM 780 O O . PHE A 1 102 ? -14.795 5.617 -1.686 1.00 95.69 102 PHE A O 1
ATOM 787 N N . VAL A 1 103 ? -15.003 3.437 -1.247 1.00 96.12 103 VAL A N 1
ATOM 788 C CA . VAL A 1 103 ? -16.128 3.618 -0.321 1.00 96.12 103 VAL A CA 1
ATOM 789 C C . VAL A 1 103 ? -15.695 4.412 0.912 1.00 96.12 103 VAL A C 1
ATOM 791 O O . VAL A 1 103 ? -16.261 5.463 1.201 1.00 96.12 103 VAL A O 1
ATOM 794 N N . ILE A 1 104 ? -14.670 3.955 1.631 1.00 93.81 104 ILE A N 1
ATOM 795 C CA . ILE A 1 104 ? -14.269 4.559 2.908 1.00 93.81 104 ILE A CA 1
ATOM 796 C C . ILE A 1 104 ? -13.637 5.935 2.677 1.00 93.81 104 ILE A C 1
ATOM 798 O O . ILE A 1 104 ? -13.985 6.902 3.359 1.00 93.81 104 ILE A O 1
ATOM 802 N N . GLY A 1 105 ? -12.739 6.051 1.700 1.00 93.56 105 GLY A N 1
ATOM 803 C CA . GLY A 1 105 ? -12.033 7.290 1.387 1.00 93.56 105 GLY A CA 1
ATOM 804 C C . GLY A 1 105 ? -12.967 8.376 0.863 1.00 93.56 105 GLY A C 1
ATOM 805 O O . GLY A 1 105 ? -12.927 9.500 1.362 1.00 93.56 105 GLY A O 1
ATOM 806 N N . VAL A 1 106 ? -13.866 8.059 -0.078 1.00 95.12 106 VAL A N 1
ATOM 807 C CA . VAL A 1 106 ? -14.817 9.059 -0.598 1.00 95.12 106 VAL A CA 1
ATOM 808 C C . VAL A 1 106 ? -15.825 9.457 0.478 1.00 95.12 106 VAL A C 1
ATOM 810 O O . VAL A 1 106 ? -16.071 10.651 0.651 1.00 95.12 106 VAL A O 1
ATOM 813 N N . CYS A 1 107 ? -16.370 8.507 1.247 1.00 94.31 107 CYS A N 1
ATOM 814 C CA . CYS A 1 107 ? -17.304 8.830 2.329 1.00 94.31 107 CYS A CA 1
ATOM 815 C C . CYS A 1 107 ? -16.658 9.708 3.411 1.00 94.31 107 CYS A C 1
ATOM 817 O O . CYS A 1 107 ? -17.250 10.710 3.815 1.00 94.31 107 CYS A O 1
ATOM 819 N N . THR A 1 108 ? -15.445 9.382 3.865 1.00 92.62 108 THR A N 1
ATOM 820 C CA . THR A 1 108 ? -14.743 10.182 4.887 1.00 92.62 108 THR A CA 1
ATOM 821 C C . THR A 1 108 ? -14.338 11.560 4.366 1.00 92.62 108 THR A C 1
ATOM 823 O O . THR A 1 108 ? -14.540 12.554 5.069 1.00 92.62 108 THR A O 1
ATOM 826 N N . ALA A 1 109 ? -13.863 11.657 3.121 1.00 92.19 109 ALA A N 1
ATOM 827 C CA . ALA A 1 109 ? -13.559 12.937 2.486 1.00 92.19 109 ALA A CA 1
ATOM 828 C C . ALA A 1 109 ? -14.814 13.809 2.333 1.00 92.19 109 ALA A C 1
ATOM 830 O O . ALA A 1 109 ? -14.789 15.003 2.645 1.00 92.19 109 ALA A O 1
ATOM 831 N N . TRP A 1 110 ? -15.934 13.224 1.905 1.00 94.50 110 TRP A N 1
ATOM 832 C CA . TRP A 1 110 ? -17.203 13.939 1.779 1.00 94.50 110 TRP A CA 1
ATOM 833 C C . TRP A 1 110 ? -17.703 14.446 3.136 1.00 94.50 110 TRP A C 1
ATOM 835 O O . TRP A 1 110 ? -18.056 15.618 3.258 1.00 94.50 110 TRP A O 1
ATOM 845 N N . LEU A 1 111 ? -17.644 13.617 4.184 1.00 92.75 111 LEU A N 1
ATOM 846 C CA . LEU A 1 111 ? -18.047 14.015 5.537 1.00 92.75 111 LEU A CA 1
ATOM 847 C C . LEU A 1 111 ? -17.218 15.190 6.071 1.00 92.75 111 LEU A C 1
ATOM 849 O O . LEU A 1 111 ? -17.780 16.149 6.595 1.00 92.75 111 LEU A O 1
ATOM 853 N N . VAL A 1 112 ? -15.891 15.149 5.934 1.00 93.19 112 VAL A N 1
ATOM 854 C CA . VAL A 1 112 ? -15.005 16.208 6.455 1.00 93.19 112 VAL A CA 1
ATOM 855 C C . VAL A 1 112 ? -15.098 17.498 5.628 1.00 93.19 112 VAL A C 1
ATOM 857 O O . VAL A 1 112 ? -14.833 18.584 6.150 1.00 93.19 112 VAL A O 1
ATOM 860 N N . THR A 1 113 ? -15.492 17.425 4.355 1.00 91.19 113 THR A N 1
ATOM 861 C CA . THR A 1 113 ? -15.628 18.611 3.490 1.00 91.19 113 THR A CA 1
ATOM 862 C C . THR A 1 113 ? -17.012 19.254 3.566 1.00 91.19 113 THR A C 1
ATOM 864 O O . THR A 1 113 ? -17.095 20.480 3.621 1.00 91.19 113 THR A O 1
ATOM 867 N N . MET A 1 114 ? -18.083 18.456 3.609 1.00 93.12 114 MET A N 1
ATOM 868 C CA . MET A 1 114 ? -19.467 18.941 3.521 1.00 93.12 114 MET A CA 1
ATOM 869 C C . MET A 1 114 ? -20.168 19.065 4.881 1.00 93.12 114 MET A C 1
ATOM 871 O O . MET A 1 114 ? -21.090 19.870 5.015 1.00 93.12 114 MET A O 1
ATOM 875 N N . CYS A 1 115 ? -19.747 18.320 5.910 1.00 91.00 115 CYS A N 1
ATOM 876 C CA . CYS A 1 115 ? -20.382 18.343 7.231 1.00 91.00 115 CYS A CA 1
ATOM 877 C C . CYS A 1 115 ? -19.519 19.069 8.279 1.00 91.00 115 CYS A C 1
ATOM 879 O O . CYS A 1 115 ? -18.295 18.939 8.324 1.00 91.00 115 CYS A O 1
ATOM 881 N N . ARG A 1 116 ? -20.162 19.816 9.188 1.00 86.62 116 ARG A N 1
ATOM 882 C CA . ARG A 1 116 ? -19.504 20.442 10.350 1.00 86.62 116 ARG A CA 1
ATOM 883 C C . ARG A 1 116 ? -19.902 19.687 11.618 1.00 86.62 116 ARG A C 1
ATOM 885 O O . ARG A 1 116 ? -20.999 19.889 12.123 1.00 86.62 116 ARG A O 1
ATOM 892 N N . PHE A 1 117 ? -19.016 18.826 12.121 1.00 92.31 117 PHE A N 1
ATOM 893 C CA . PHE A 1 117 ? -19.233 18.035 13.339 1.00 92.31 117 PHE A CA 1
ATOM 894 C C . PHE A 1 117 ? -18.085 18.218 14.353 1.00 92.31 117 PHE A C 1
ATOM 896 O O . PHE A 1 117 ? -16.943 18.485 13.950 1.00 92.31 117 PHE A O 1
ATOM 903 N N . PRO A 1 118 ? -18.355 18.092 15.669 1.00 84.75 118 PRO A N 1
ATOM 904 C CA . PRO A 1 118 ? -17.313 18.130 16.692 1.00 84.75 118 PRO A CA 1
ATOM 905 C C . PRO A 1 118 ? -16.411 16.896 16.534 1.00 84.75 118 PRO A C 1
ATOM 907 O O . PRO A 1 118 ? -16.861 15.771 16.709 1.00 84.75 118 PRO A O 1
ATOM 910 N N . GLY A 1 119 ? -15.151 17.100 16.136 1.00 89.19 119 GLY A N 1
ATOM 911 C CA . GLY A 1 119 ? -14.198 16.022 15.817 1.00 89.19 119 GLY A CA 1
ATOM 912 C C . GLY A 1 119 ? -13.642 16.052 14.388 1.00 89.19 119 GLY A C 1
ATOM 913 O O . GLY A 1 119 ? -12.699 15.323 14.090 1.00 89.19 119 GLY A O 1
ATOM 914 N N . ARG A 1 120 ? -14.148 16.943 13.522 1.00 90.81 120 ARG A N 1
ATOM 915 C CA . ARG A 1 120 ? -13.676 17.120 12.135 1.00 90.81 120 ARG A CA 1
ATOM 916 C C . ARG A 1 120 ? -12.155 17.267 12.019 1.00 90.81 120 ARG A C 1
ATOM 918 O O . ARG A 1 120 ? -11.549 16.608 11.187 1.00 90.81 120 ARG A O 1
ATOM 925 N N . ALA A 1 121 ? -11.548 18.096 12.872 1.00 88.88 121 ALA A N 1
ATOM 926 C CA . ALA A 1 121 ? -10.106 18.342 12.840 1.00 88.88 121 ALA A CA 1
ATOM 927 C C . ALA A 1 121 ? -9.291 17.070 13.131 1.00 88.88 121 ALA A C 1
ATOM 929 O O . ALA A 1 121 ? -8.274 16.839 12.491 1.00 88.88 121 ALA A O 1
ATOM 930 N N . LEU A 1 122 ? -9.751 16.215 14.053 1.00 92.94 122 LEU A N 1
ATOM 931 C CA . LEU A 1 122 ? -9.073 14.951 14.352 1.00 92.94 122 LEU A CA 1
ATOM 932 C C . LEU A 1 122 ? -9.126 13.994 13.158 1.00 92.94 122 LEU A C 1
ATOM 934 O O . LEU A 1 122 ? -8.115 13.375 12.848 1.00 92.94 122 LEU A O 1
ATOM 938 N N . LEU A 1 123 ? -10.268 13.901 12.465 1.00 90.25 123 LEU A N 1
ATOM 939 C CA . LEU A 1 123 ? -10.381 13.094 11.245 1.00 90.25 123 LEU A CA 1
ATOM 940 C C . LEU A 1 123 ? -9.521 13.645 10.102 1.00 90.25 123 LEU A C 1
ATOM 942 O O . LEU A 1 123 ? -8.883 12.868 9.401 1.00 90.25 123 LEU A O 1
ATOM 946 N N . GLU A 1 124 ? -9.473 14.965 9.930 1.00 90.56 124 GLU A N 1
ATOM 947 C CA . GLU A 1 124 ? -8.651 15.616 8.904 1.00 90.56 124 GLU A CA 1
ATOM 948 C C . GLU A 1 124 ? -7.159 15.295 9.092 1.00 90.56 124 GLU A C 1
ATOM 950 O O . GLU A 1 124 ? -6.489 14.887 8.146 1.00 90.56 124 GLU A O 1
ATOM 955 N N . TRP A 1 125 ? -6.661 15.368 10.330 1.00 93.12 125 TRP A N 1
ATOM 956 C CA . TRP A 1 125 ? -5.301 14.934 10.669 1.00 93.12 125 TRP A CA 1
ATOM 957 C C . TRP A 1 125 ? -5.115 13.417 10.561 1.00 93.12 125 TRP A C 1
ATOM 959 O O . TRP A 1 125 ? -4.094 12.950 10.058 1.00 93.12 125 TRP A O 1
ATOM 969 N N . GLY A 1 126 ? -6.103 12.642 11.010 1.00 91.62 126 GLY A N 1
ATOM 970 C CA . GLY A 1 126 ? -6.073 11.182 10.979 1.00 91.62 126 GLY A CA 1
ATOM 971 C C . GLY A 1 126 ? -5.968 10.618 9.564 1.00 91.62 126 GLY A C 1
ATOM 972 O O . GLY A 1 126 ? -5.236 9.658 9.362 1.00 91.62 126 GLY A O 1
ATOM 973 N N . LEU A 1 127 ? -6.616 11.240 8.576 1.00 90.25 127 LEU A N 1
ATOM 974 C CA . LEU A 1 127 ? -6.539 10.835 7.165 1.00 90.25 127 LEU A CA 1
ATOM 975 C C . LEU A 1 127 ? -5.146 11.045 6.549 1.00 90.25 127 LEU A C 1
ATOM 977 O O . LEU A 1 127 ? -4.792 10.358 5.594 1.00 90.25 127 LEU A O 1
ATOM 981 N N . LEU A 1 128 ? -4.343 11.963 7.094 1.00 90.69 128 LEU A N 1
ATOM 982 C CA . LEU A 1 128 ? -2.970 12.211 6.641 1.00 90.69 128 LEU A CA 1
ATOM 983 C C . LEU A 1 128 ? -1.955 11.258 7.288 1.00 90.69 128 LEU A C 1
ATOM 985 O O . LEU A 1 128 ? -0.878 11.035 6.738 1.00 90.69 128 LEU A O 1
ATOM 989 N N . LEU A 1 129 ? -2.289 10.683 8.444 1.00 90.81 129 LEU A N 1
ATOM 990 C CA . LEU A 1 129 ? -1.392 9.843 9.240 1.00 90.81 129 LEU A CA 1
ATOM 991 C C . LEU A 1 129 ? -0.907 8.584 8.482 1.00 90.81 129 LEU A C 1
ATOM 993 O O . LEU A 1 129 ? 0.301 8.338 8.483 1.00 90.81 129 LEU A O 1
ATOM 997 N N . PRO A 1 130 ? -1.765 7.827 7.765 1.00 85.81 130 PRO A N 1
ATOM 998 C CA . PRO A 1 130 ? -1.342 6.658 6.993 1.00 85.81 130 PRO A CA 1
ATOM 999 C C . PRO A 1 130 ? -0.306 6.977 5.913 1.00 85.81 130 PRO A C 1
ATOM 1001 O O . PRO A 1 130 ? 0.549 6.146 5.636 1.00 85.81 130 PRO A O 1
ATOM 1004 N N . LEU A 1 131 ? -0.336 8.184 5.334 1.00 88.25 131 LEU A N 1
ATOM 1005 C CA . LEU A 1 131 ? 0.622 8.597 4.301 1.00 88.25 131 LEU A CA 1
ATOM 1006 C C . LEU A 1 131 ? 2.036 8.820 4.851 1.00 88.25 131 LEU A C 1
ATOM 1008 O O . LEU A 1 131 ? 3.000 8.764 4.089 1.00 88.25 131 LEU A O 1
ATOM 1012 N N . ALA A 1 132 ? 2.174 9.079 6.154 1.00 90.62 132 ALA A N 1
ATOM 1013 C CA . ALA A 1 132 ? 3.473 9.276 6.792 1.00 90.62 132 ALA A CA 1
ATOM 1014 C C . ALA A 1 132 ? 4.173 7.950 7.131 1.00 90.62 132 ALA A C 1
ATOM 1016 O O . ALA A 1 132 ? 5.395 7.919 7.292 1.00 90.62 132 ALA A O 1
ATOM 1017 N N . VAL A 1 133 ? 3.413 6.860 7.260 1.00 90.06 133 VAL A N 1
ATOM 1018 C CA . VAL A 1 133 ? 3.944 5.557 7.660 1.00 90.06 133 VAL A CA 1
ATOM 1019 C C . VAL A 1 133 ? 4.189 4.696 6.416 1.00 90.06 133 VAL A C 1
ATOM 1021 O O . VAL A 1 133 ? 3.291 4.535 5.592 1.00 90.06 133 VAL A O 1
ATOM 1024 N N . PRO A 1 134 ? 5.375 4.081 6.264 1.00 90.38 134 PRO A N 1
ATOM 1025 C CA . PRO A 1 134 ? 5.621 3.147 5.173 1.00 90.38 134 PRO A CA 1
ATOM 1026 C C . PRO A 1 134 ? 4.643 1.965 5.215 1.00 90.38 134 PRO A C 1
ATOM 1028 O O . PRO A 1 134 ? 4.494 1.320 6.255 1.00 90.38 134 PRO A O 1
ATOM 1031 N N . ALA A 1 135 ? 4.047 1.620 4.070 1.00 87.94 135 ALA A N 1
ATOM 1032 C CA . ALA A 1 135 ? 3.055 0.543 3.968 1.00 87.94 135 ALA A CA 1
ATOM 1033 C C . ALA A 1 135 ? 3.551 -0.799 4.545 1.00 87.94 135 ALA A C 1
ATOM 1035 O O . ALA A 1 135 ? 2.814 -1.519 5.213 1.00 87.94 135 ALA A O 1
ATOM 1036 N N . TYR A 1 136 ? 4.836 -1.108 4.361 1.00 88.81 136 TYR A N 1
ATOM 1037 C CA . TYR A 1 136 ? 5.466 -2.304 4.921 1.00 88.81 136 TYR A CA 1
ATOM 1038 C C . TYR A 1 136 ? 5.434 -2.352 6.458 1.00 88.81 136 TYR A C 1
ATOM 1040 O O . TYR A 1 136 ? 5.179 -3.405 7.042 1.00 88.81 136 TYR A O 1
ATOM 1048 N N . ALA A 1 137 ? 5.660 -1.215 7.125 1.00 91.50 137 ALA A N 1
ATOM 1049 C CA . ALA A 1 137 ? 5.660 -1.142 8.585 1.00 91.50 137 ALA A CA 1
ATOM 1050 C C . ALA A 1 137 ? 4.256 -1.384 9.158 1.00 91.50 137 ALA A C 1
ATOM 1052 O O . ALA A 1 137 ? 4.107 -2.105 10.146 1.00 91.50 137 ALA A O 1
ATOM 1053 N N . ILE A 1 138 ? 3.231 -0.832 8.500 1.00 89.75 138 ILE A N 1
ATOM 1054 C CA . ILE A 1 138 ? 1.816 -1.092 8.793 1.00 89.75 138 ILE A CA 1
ATOM 1055 C C . ILE A 1 138 ? 1.533 -2.591 8.660 1.00 89.75 138 ILE A C 1
ATOM 1057 O O . ILE A 1 138 ? 1.107 -3.219 9.628 1.00 89.75 138 ILE A O 1
ATOM 1061 N N . ALA A 1 139 ? 1.838 -3.183 7.502 1.00 89.31 139 ALA A N 1
ATOM 1062 C CA . ALA A 1 139 ? 1.529 -4.582 7.214 1.00 89.31 139 ALA A CA 1
ATOM 1063 C C . ALA A 1 139 ? 2.145 -5.551 8.235 1.00 89.31 139 ALA A C 1
ATOM 1065 O O . ALA A 1 139 ? 1.475 -6.466 8.709 1.00 89.31 139 ALA A O 1
ATOM 1066 N N . TYR A 1 140 ? 3.404 -5.342 8.619 1.00 90.19 140 TYR A N 1
ATOM 1067 C CA . TYR A 1 140 ? 4.070 -6.192 9.608 1.00 90.19 140 TYR A CA 1
ATOM 1068 C C . TYR A 1 140 ? 3.568 -5.995 11.024 1.00 90.19 140 TYR A C 1
ATOM 1070 O O . TYR A 1 140 ? 3.417 -6.972 11.758 1.00 90.19 140 TYR A O 1
ATOM 1078 N N . THR A 1 141 ? 3.270 -4.754 11.394 1.00 92.19 141 THR A N 1
ATOM 1079 C CA . THR A 1 141 ? 2.707 -4.465 12.708 1.00 92.19 141 THR A CA 1
ATOM 1080 C C . THR A 1 141 ? 1.331 -5.114 12.833 1.00 92.19 141 THR A C 1
ATOM 1082 O O . THR A 1 141 ? 1.114 -5.899 13.749 1.00 92.19 141 THR A O 1
ATOM 1085 N N . TYR A 1 142 ? 0.424 -4.887 11.880 1.00 89.69 142 TYR A N 1
ATOM 1086 C CA . TYR A 1 142 ? -0.904 -5.509 11.896 1.00 89.69 142 TYR A CA 1
ATOM 1087 C C . TYR A 1 142 ? -0.844 -7.031 11.757 1.00 89.69 142 TYR A C 1
ATOM 1089 O O . TYR A 1 142 ? -1.562 -7.731 12.470 1.00 89.69 142 TYR A O 1
ATOM 1097 N N . GLY A 1 143 ? 0.051 -7.553 10.914 1.00 90.56 143 GLY A N 1
ATOM 1098 C CA . GLY A 1 143 ? 0.289 -8.988 10.785 1.00 90.56 143 GLY A CA 1
ATOM 1099 C C . GLY A 1 143 ? 0.679 -9.631 12.117 1.00 90.56 143 GLY A C 1
ATOM 1100 O O . GLY A 1 143 ? 0.062 -10.615 12.517 1.00 90.56 143 GLY A O 1
ATOM 1101 N N . GLY A 1 144 ? 1.640 -9.044 12.836 1.00 89.31 144 GLY A N 1
ATOM 1102 C CA . GLY A 1 144 ? 2.078 -9.530 14.149 1.00 89.31 144 GLY A CA 1
ATOM 1103 C C . GLY A 1 144 ? 1.071 -9.283 15.280 1.00 89.31 144 GLY A C 1
ATOM 1104 O O . GLY A 1 144 ? 1.007 -10.049 16.238 1.00 89.31 144 GLY A O 1
ATOM 1105 N N . LEU A 1 145 ? 0.248 -8.237 15.185 1.00 92.25 145 LEU A N 1
ATOM 1106 C CA . LEU A 1 145 ? -0.809 -7.978 16.167 1.00 92.25 145 LEU A CA 1
ATOM 1107 C C . LEU A 1 145 ? -1.933 -9.009 16.074 1.00 92.25 145 LEU A C 1
ATOM 1109 O O . LEU A 1 145 ? -2.433 -9.478 17.102 1.00 92.25 145 LEU A O 1
ATOM 1113 N N . LEU A 1 146 ? -2.335 -9.320 14.843 1.00 90.12 146 LEU A N 1
ATOM 1114 C CA . LEU A 1 146 ? -3.510 -10.126 14.558 1.00 90.12 146 LEU A CA 1
ATOM 1115 C C . LEU A 1 146 ? -3.188 -11.614 14.426 1.00 90.12 146 LEU A C 1
ATOM 1117 O O . LEU A 1 146 ? -4.120 -12.406 14.489 1.00 90.12 146 LEU A O 1
ATOM 1121 N N . GLU A 1 147 ? -1.929 -12.025 14.238 1.00 88.50 147 GLU A N 1
ATOM 1122 C CA . GLU A 1 147 ? -1.587 -13.448 14.132 1.00 88.50 147 GLU A CA 1
ATOM 1123 C C . GLU A 1 147 ? -1.993 -14.249 15.378 1.00 88.50 147 GLU A C 1
ATOM 1125 O O . GLU A 1 147 ? -2.293 -13.710 16.443 1.00 88.50 147 GLU A O 1
ATOM 1130 N N . TYR A 1 148 ? -1.982 -15.576 15.257 1.00 84.25 148 TYR A N 1
ATOM 1131 C CA . TYR A 1 148 ? -2.437 -16.462 16.325 1.00 84.25 148 TYR A CA 1
ATOM 1132 C C . TYR A 1 148 ? -1.682 -16.261 17.652 1.00 84.25 148 TYR A C 1
ATOM 1134 O O . TYR A 1 148 ? -2.301 -16.256 18.718 1.00 84.25 148 TYR A O 1
ATOM 1142 N N . SER A 1 149 ? -0.362 -16.077 17.592 1.00 85.12 149 SER A N 1
ATOM 1143 C CA . SER A 1 149 ? 0.516 -15.736 18.723 1.00 85.12 149 SER A CA 1
ATOM 1144 C C . SER A 1 149 ? 0.445 -14.265 19.139 1.00 85.12 149 SER A C 1
ATOM 1146 O O . SER A 1 149 ? 0.994 -13.898 20.176 1.00 85.12 149 SER A O 1
ATOM 1148 N N . GLY A 1 150 ? -0.232 -13.429 18.357 1.00 88.62 150 GLY A N 1
ATOM 1149 C CA . GLY A 1 150 ? -0.283 -11.992 18.544 1.00 88.62 150 GLY A CA 1
ATOM 1150 C C . GLY A 1 150 ? -1.025 -11.586 19.820 1.00 88.62 150 GLY A C 1
ATOM 1151 O O . GLY A 1 150 ? -1.831 -12.355 20.365 1.00 88.62 150 GLY A O 1
ATOM 1152 N N . PRO A 1 151 ? -0.780 -10.362 20.315 1.00 91.56 151 PRO A N 1
ATOM 1153 C CA . PRO A 1 151 ? -1.410 -9.847 21.525 1.00 91.56 151 PRO A CA 1
ATOM 1154 C C . PRO A 1 151 ? -2.936 -9.789 21.419 1.00 91.56 151 PRO A C 1
ATOM 1156 O O . PRO A 1 151 ? -3.605 -10.039 22.416 1.00 91.56 151 PRO A O 1
ATOM 1159 N N . VAL A 1 152 ? -3.503 -9.526 20.232 1.00 91.00 152 VAL A N 1
ATOM 1160 C CA . VAL A 1 152 ? -4.964 -9.429 20.055 1.00 91.00 152 VAL A CA 1
ATOM 1161 C C . VAL A 1 152 ? -5.626 -10.785 20.282 1.00 91.00 152 VAL A C 1
ATOM 1163 O O . VAL A 1 152 ? -6.513 -10.914 21.125 1.00 91.00 152 VAL A O 1
ATOM 1166 N N . GLN A 1 153 ? -5.169 -11.820 19.572 1.00 89.50 153 GLN A N 1
ATOM 1167 C CA . GLN A 1 153 ? -5.735 -13.159 19.725 1.00 89.50 153 GLN A CA 1
ATOM 1168 C C . GLN A 1 153 ? -5.418 -13.766 21.096 1.00 89.50 153 GLN A C 1
ATOM 1170 O O . GLN A 1 153 ? -6.258 -14.453 21.675 1.00 89.50 153 GLN A O 1
ATOM 1175 N N . SER A 1 154 ? -4.233 -13.496 21.647 1.00 89.25 154 SER A N 1
ATOM 1176 C CA . SER A 1 154 ? -3.855 -13.984 22.977 1.00 89.25 154 SER A CA 1
ATOM 1177 C C . SER A 1 154 ? -4.682 -13.340 24.092 1.00 89.25 154 SER A C 1
ATOM 1179 O O . SER A 1 154 ? -5.101 -14.046 25.007 1.00 89.25 154 SER A O 1
ATOM 1181 N N . ALA A 1 155 ? -4.981 -12.040 23.999 1.00 90.81 155 ALA A N 1
ATOM 1182 C CA . ALA A 1 155 ? -5.860 -11.357 24.947 1.00 90.81 155 ALA A CA 1
ATOM 1183 C C . ALA A 1 155 ? -7.302 -11.881 24.870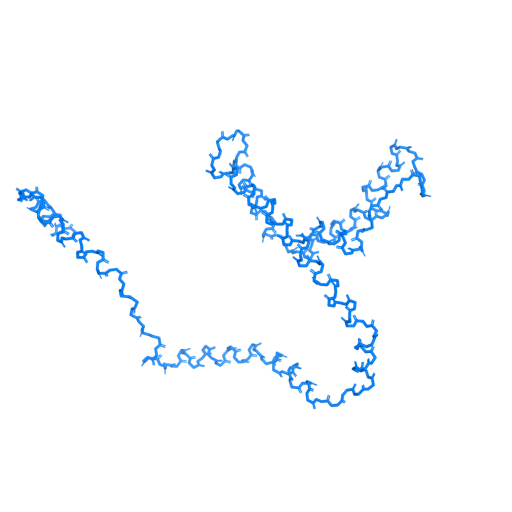 1.00 90.81 155 ALA A C 1
ATOM 1185 O O . ALA A 1 155 ? -7.892 -12.179 25.905 1.00 90.81 155 ALA A O 1
ATOM 1186 N N . LEU A 1 156 ? -7.838 -12.077 23.657 1.00 88.81 156 LEU A N 1
ATOM 1187 C CA . LEU A 1 156 ? -9.159 -12.685 23.449 1.00 88.81 156 LEU A CA 1
ATOM 1188 C C . LEU A 1 156 ? -9.248 -14.071 24.101 1.00 88.81 156 LEU A C 1
ATOM 1190 O O . LEU A 1 156 ? -10.168 -14.333 24.874 1.00 88.81 156 LEU A O 1
ATOM 1194 N N . ARG A 1 157 ? -8.256 -14.937 23.865 1.00 89.75 157 ARG A N 1
ATOM 1195 C CA . ARG A 1 157 ? -8.193 -16.256 24.513 1.00 89.75 157 ARG A CA 1
ATOM 1196 C C . ARG A 1 157 ? -8.083 -16.159 26.032 1.00 89.75 157 ARG A C 1
ATOM 1198 O O . ARG A 1 157 ? -8.737 -16.921 26.733 1.00 89.75 157 ARG A O 1
ATOM 1205 N N . GLY A 1 158 ? -7.301 -15.207 26.540 1.00 88.81 158 GLY A N 1
ATOM 1206 C CA . GLY A 1 158 ? -7.149 -14.977 27.976 1.00 88.81 158 GLY A CA 1
ATOM 1207 C C . GLY A 1 158 ? -8.436 -14.509 28.662 1.00 88.81 158 GLY A C 1
ATOM 1208 O O . GLY A 1 158 ? -8.731 -14.960 29.763 1.00 88.81 158 GLY A O 1
ATOM 1209 N N . TRP A 1 159 ? -9.219 -13.637 28.021 1.00 91.00 159 TRP A N 1
ATOM 1210 C CA . TRP A 1 159 ? -10.462 -13.106 28.596 1.00 91.00 159 TRP A CA 1
ATOM 1211 C C . TRP A 1 159 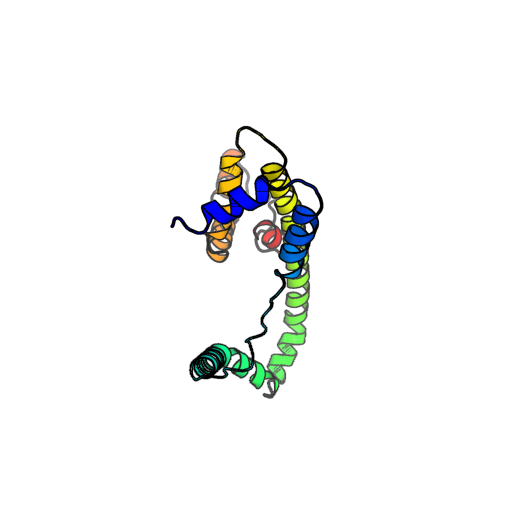? -11.636 -14.074 28.507 1.00 91.00 159 TRP A C 1
ATOM 1213 O O . TRP A 1 159 ? -12.429 -14.152 29.442 1.00 91.00 159 TRP A O 1
ATOM 1223 N N . PHE A 1 160 ? -11.748 -14.812 27.404 1.00 87.50 160 PHE A N 1
ATOM 1224 C CA . PHE A 1 160 ? -12.865 -15.730 27.179 1.00 87.50 160 PHE A CA 1
ATOM 1225 C C . PHE A 1 160 ? -12.551 -17.185 27.552 1.00 87.50 160 PHE A C 1
ATOM 1227 O O . PHE A 1 160 ? -13.425 -18.042 27.457 1.00 87.50 160 PHE A O 1
ATOM 1234 N N . GLY A 1 161 ? -11.315 -17.480 27.966 1.00 84.19 161 GLY A N 1
ATOM 1235 C CA . GLY A 1 161 ? -10.860 -18.845 28.241 1.00 84.19 161 GLY A CA 1
ATOM 1236 C C . GLY A 1 161 ? -10.802 -19.731 26.992 1.00 84.19 161 GLY A C 1
ATOM 1237 O O . GLY A 1 161 ? -10.800 -20.953 27.113 1.00 84.19 161 GLY A O 1
ATOM 1238 N N . TRP A 1 162 ? -10.792 -19.135 25.796 1.00 85.81 162 TRP A N 1
ATOM 1239 C CA . TRP A 1 162 ? -10.825 -19.871 24.535 1.00 85.81 162 TRP A CA 1
ATOM 1240 C C . TRP A 1 162 ? -9.509 -20.591 24.253 1.00 85.81 162 TRP A C 1
ATOM 1242 O O . TRP A 1 162 ? -8.416 -20.032 24.383 1.00 85.81 162 TRP A O 1
ATOM 1252 N N . SER A 1 163 ? -9.626 -21.825 23.783 1.00 76.81 163 SER A N 1
ATOM 1253 C CA . SER A 1 163 ? -8.534 -22.635 23.265 1.00 76.81 163 SER A CA 1
ATOM 1254 C C . SER A 1 163 ? -8.497 -22.598 21.729 1.00 76.81 163 SER A C 1
ATOM 1256 O O . SER A 1 163 ? -9.267 -21.894 21.066 1.00 76.81 163 SER A O 1
ATOM 1258 N N . ARG A 1 164 ? -7.536 -23.309 21.129 1.00 70.81 164 ARG A N 1
ATOM 1259 C CA . ARG A 1 164 ? -7.372 -23.343 19.672 1.00 70.81 164 ARG A CA 1
ATOM 1260 C C . ARG A 1 164 ? -8.554 -24.083 19.036 1.00 70.81 164 ARG A C 1
ATOM 1262 O O . ARG A 1 164 ? -8.612 -25.302 19.118 1.00 70.81 164 ARG A O 1
ATOM 1269 N N . GLY A 1 165 ? -9.438 -23.348 18.360 1.00 73.88 165 GLY A N 1
ATOM 1270 C CA . GLY A 1 165 ? -10.600 -23.903 17.650 1.00 73.88 165 GLY A CA 1
ATOM 1271 C C . GLY A 1 165 ? -11.959 -23.478 18.213 1.00 73.88 165 GLY A C 1
ATOM 1272 O O . GLY A 1 165 ? -12.960 -23.659 17.529 1.00 73.88 165 GLY A O 1
ATOM 1273 N N . ASP A 1 166 ? -11.994 -22.846 19.390 1.00 80.06 166 ASP A N 1
ATOM 1274 C CA . ASP A 1 166 ? -13.244 -22.376 20.015 1.00 80.06 166 ASP A CA 1
ATOM 1275 C C . ASP A 1 166 ? -13.801 -21.095 19.369 1.00 80.06 166 ASP A C 1
ATOM 1277 O O . ASP A 1 166 ? -14.939 -20.702 19.617 1.00 80.06 166 ASP A O 1
ATOM 1281 N N . TYR A 1 167 ? -13.002 -20.434 18.529 1.00 81.56 167 TYR A N 1
ATOM 1282 C CA . TYR A 1 167 ? -13.381 -19.227 17.808 1.00 81.56 167 TYR A CA 1
ATOM 1283 C C . TYR A 1 167 ? -12.835 -19.255 16.382 1.00 81.56 167 TYR A C 1
ATOM 1285 O O . TYR A 1 167 ? -11.742 -19.761 16.113 1.00 81.56 167 TYR A O 1
ATOM 1293 N N . TRP A 1 168 ? -13.602 -18.673 15.461 1.00 83.00 168 TRP A N 1
ATOM 1294 C CA . TRP A 1 168 ? -13.152 -18.427 14.098 1.00 83.00 168 TRP A CA 1
ATOM 1295 C C . TRP A 1 168 ? -12.483 -17.055 14.023 1.00 83.00 168 TRP A C 1
ATOM 1297 O O . TRP A 1 168 ? -13.064 -16.052 14.441 1.00 83.00 168 TRP A O 1
ATOM 1307 N N . PHE A 1 169 ? -11.265 -17.010 13.486 1.00 82.50 169 PHE A N 1
ATOM 1308 C CA . PHE A 1 169 ? -10.546 -15.767 13.224 1.00 82.50 169 PHE A CA 1
ATOM 1309 C C . PHE A 1 169 ? -10.133 -15.722 11.751 1.00 82.50 169 PHE A C 1
ATOM 1311 O O . PHE A 1 169 ? -9.598 -16.720 11.257 1.00 82.50 169 PHE A O 1
ATOM 1318 N N . PRO A 1 170 ? -10.363 -14.604 11.041 1.00 81.62 170 PRO A N 1
ATOM 1319 C CA . PRO A 1 170 ? -10.009 -14.498 9.633 1.00 81.62 170 PRO A CA 1
ATOM 1320 C C . PRO A 1 170 ? -8.499 -14.663 9.435 1.00 81.62 170 PRO A C 1
ATOM 1322 O O . PRO A 1 170 ? -7.686 -14.072 10.148 1.00 81.62 170 PRO A O 1
ATOM 1325 N N . GLU A 1 171 ? -8.108 -15.466 8.446 1.00 82.94 171 GLU A N 1
ATOM 1326 C CA . GLU A 1 171 ? -6.699 -15.672 8.130 1.00 82.94 171 GLU A CA 1
ATOM 1327 C C . GLU A 1 171 ? -6.100 -14.395 7.531 1.00 82.94 171 GLU A C 1
ATOM 1329 O O . GLU A 1 171 ? -6.436 -13.980 6.423 1.00 82.94 171 GLU A O 1
ATOM 1334 N N . ILE A 1 172 ? -5.183 -13.769 8.267 1.00 85.19 172 ILE A N 1
ATOM 1335 C CA . ILE A 1 172 ? -4.576 -12.489 7.871 1.00 85.19 172 ILE A CA 1
ATOM 1336 C C . ILE A 1 172 ? -3.667 -12.643 6.653 1.00 85.19 172 ILE A C 1
ATOM 1338 O O . ILE A 1 172 ? -3.569 -11.738 5.831 1.00 85.19 172 ILE A O 1
ATOM 1342 N N . ARG A 1 173 ? -3.032 -13.811 6.505 1.00 84.31 173 ARG A N 1
ATOM 1343 C CA . ARG A 1 173 ? -2.170 -14.151 5.363 1.00 84.31 173 ARG A CA 1
ATOM 1344 C C . ARG A 1 173 ? -2.962 -14.739 4.188 1.00 84.31 173 ARG A C 1
ATOM 1346 O O . ARG A 1 173 ? -2.449 -15.571 3.450 1.00 84.31 173 ARG A O 1
ATOM 1353 N N . SER A 1 174 ? -4.207 -14.303 4.022 1.00 89.31 174 SER A N 1
ATOM 1354 C CA . SER 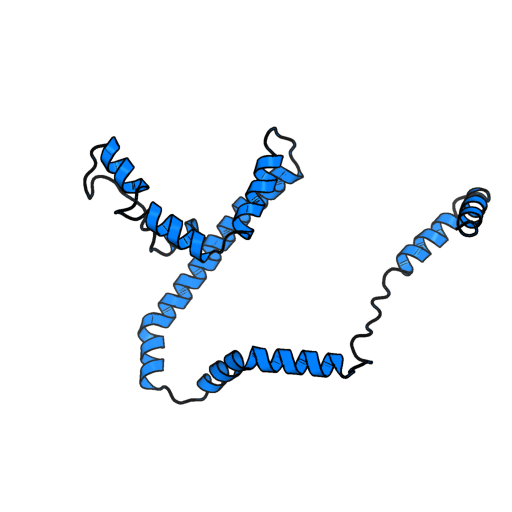A 1 174 ? -5.060 -14.623 2.877 1.00 89.31 174 SER A CA 1
ATOM 1355 C C . SER A 1 174 ? -5.252 -13.391 1.991 1.00 89.31 174 SER A C 1
ATOM 1357 O O . SER A 1 174 ? -4.969 -12.270 2.408 1.00 89.31 174 SER A O 1
ATOM 1359 N N . VAL A 1 175 ? -5.776 -13.572 0.776 1.00 87.19 175 VAL A N 1
ATOM 1360 C CA . VAL A 1 175 ? -6.084 -12.453 -0.137 1.00 87.19 175 VAL A CA 1
ATOM 1361 C C . VAL A 1 175 ? -7.081 -11.475 0.495 1.00 87.19 175 VAL A C 1
ATOM 1363 O O . VAL A 1 175 ? -6.882 -10.267 0.429 1.00 87.19 175 VAL A O 1
ATOM 1366 N N . GLY A 1 176 ? -8.120 -11.989 1.161 1.00 86.62 176 GLY A N 1
ATOM 1367 C CA . GLY A 1 176 ? -9.106 -11.156 1.855 1.00 86.62 176 GLY A CA 1
ATOM 1368 C C . GLY A 1 176 ? -8.526 -10.452 3.083 1.00 86.62 176 GLY A C 1
ATOM 1369 O O . GLY A 1 176 ? -8.774 -9.266 3.280 1.00 86.62 176 GLY A O 1
ATOM 1370 N N . GLY A 1 177 ? -7.707 -11.155 3.873 1.00 85.44 177 GLY A N 1
ATOM 1371 C CA . GLY A 1 177 ? -7.009 -10.570 5.021 1.00 85.44 177 GLY A CA 1
ATOM 1372 C C . GLY A 1 177 ? -6.028 -9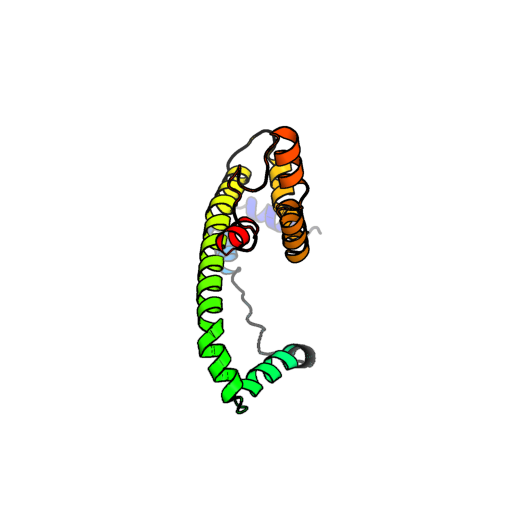.468 4.613 1.00 85.44 177 GLY A C 1
ATOM 1373 O O . GLY A 1 177 ? -6.010 -8.405 5.228 1.00 85.44 177 GLY A O 1
ATOM 1374 N N . ALA A 1 178 ? -5.278 -9.680 3.530 1.00 87.62 178 ALA A N 1
ATOM 1375 C CA . ALA A 1 178 ? -4.379 -8.682 2.963 1.00 87.62 178 ALA A CA 1
ATOM 1376 C C . ALA A 1 178 ? -5.142 -7.462 2.424 1.00 87.62 178 ALA A C 1
ATOM 1378 O O . ALA A 1 178 ? -4.748 -6.337 2.714 1.00 87.62 178 ALA A O 1
ATOM 1379 N N . ALA A 1 179 ? -6.254 -7.668 1.709 1.00 88.81 179 ALA A N 1
ATOM 1380 C CA . ALA A 1 179 ? -7.086 -6.573 1.208 1.00 88.81 179 ALA A CA 1
ATOM 1381 C C . ALA A 1 179 ? -7.736 -5.732 2.320 1.00 88.81 179 ALA A C 1
ATOM 1383 O O . ALA A 1 179 ? -8.047 -4.573 2.090 1.00 88.81 179 ALA A O 1
ATOM 1384 N N . ALA A 1 180 ? -7.971 -6.302 3.505 1.00 86.50 180 ALA A N 1
ATOM 1385 C CA . ALA A 1 180 ? -8.551 -5.575 4.633 1.00 86.50 180 ALA A CA 1
ATOM 1386 C C . ALA A 1 180 ? -7.528 -4.712 5.396 1.00 86.50 180 ALA A C 1
ATOM 1388 O O . ALA A 1 180 ? -7.919 -3.772 6.085 1.00 86.50 180 ALA A O 1
ATOM 1389 N N . ILE A 1 181 ? -6.238 -5.060 5.326 1.00 86.00 181 ILE A N 1
ATOM 1390 C CA . ILE A 1 181 ? -5.155 -4.348 6.024 1.00 86.00 181 ILE A CA 1
ATOM 1391 C C . ILE A 1 181 ? -4.562 -3.225 5.165 1.00 86.00 181 ILE A C 1
ATOM 1393 O O . ILE A 1 181 ? -4.106 -2.224 5.720 1.00 86.00 181 ILE A O 1
ATOM 1397 N N . LEU A 1 182 ? -4.518 -3.424 3.844 1.00 83.38 182 LEU A N 1
ATOM 1398 C CA . LEU A 1 182 ? -3.990 -2.477 2.855 1.00 83.38 182 LEU A CA 1
ATOM 1399 C C . LEU A 1 182 ? -5.020 -1.405 2.488 1.00 83.38 182 LEU A C 1
ATOM 1401 O O . LEU A 1 182 ? -4.601 -0.231 2.398 1.00 83.38 182 LEU A O 1
#

Radius of gyration: 29.93 Å; chains: 1; bounding box: 44×82×57 Å